Protein AF-A0A7Y3EDL6-F1 (afdb_monomer)

Mean predicted aligned error: 5.97 Å

Sequence (68 aa):
MTLHVPIHPEGTRIEIRRGRMPLDSALVGRTGTVVELSDYRPGRYGVVLDGEEQIREFREDELHRIAD

Foldseek 3Di:
DPPPPQPADFQFKKAFDDFPDDDDPVRHRWIWTFHDDPPPDHQWTFTATPPGPDTDIDGNRRIDTDDD

Structure (mmCIF, N/CA/C/O backbone):
data_AF-A0A7Y3EDL6-F1
#
_entry.id   AF-A0A7Y3EDL6-F1
#
loop_
_atom_site.group_PDB
_atom_site.id
_atom_site.type_symbol
_atom_site.label_atom_id
_atom_site.label_alt_id
_atom_site.label_comp_id
_atom_site.label_asym_id
_atom_site.label_entity_id
_atom_site.label_seq_id
_atom_site.pdbx_PDB_ins_code
_atom_site.Cartn_x
_atom_site.Cartn_y
_atom_site.Cartn_z
_atom_site.occupancy
_atom_site.B_iso_or_equiv
_atom_site.auth_seq_id
_atom_site.auth_comp_id
_atom_site.auth_asym_id
_atom_site.auth_atom_id
_atom_site.pdbx_PDB_model_num
ATOM 1 N N . MET A 1 1 ? 24.850 -4.326 -14.731 1.00 43.00 1 MET A N 1
ATOM 2 C CA . MET A 1 1 ? 23.922 -3.774 -13.725 1.00 43.00 1 MET A CA 1
ATOM 3 C C . MET A 1 1 ? 22.535 -4.263 -14.082 1.00 43.00 1 MET A C 1
ATOM 5 O O . MET A 1 1 ? 21.974 -3.795 -15.062 1.00 43.00 1 MET A O 1
ATOM 9 N N . THR A 1 2 ? 22.032 -5.277 -13.385 1.00 48.41 2 THR A N 1
ATOM 10 C CA . THR A 1 2 ? 20.650 -5.724 -13.578 1.00 48.41 2 THR A CA 1
ATOM 11 C C . THR A 1 2 ? 19.772 -4.733 -12.829 1.00 48.41 2 THR A C 1
ATOM 13 O O . THR A 1 2 ? 19.824 -4.691 -11.604 1.00 48.41 2 THR A O 1
ATOM 16 N N . LEU A 1 3 ? 19.039 -3.884 -13.553 1.00 53.88 3 LEU A N 1
ATOM 17 C CA . LEU A 1 3 ? 18.003 -3.047 -12.954 1.00 53.88 3 LEU A CA 1
ATOM 18 C C . LEU A 1 3 ? 16.931 -3.985 -12.399 1.00 53.88 3 LEU A C 1
ATOM 20 O O . LEU A 1 3 ? 16.142 -4.549 -13.154 1.00 53.88 3 LEU A O 1
ATOM 24 N N . HIS A 1 4 ? 16.937 -4.196 -11.086 1.00 57.47 4 HIS A N 1
ATOM 25 C CA . HIS A 1 4 ? 15.809 -4.810 -10.412 1.00 57.47 4 HIS A CA 1
ATOM 26 C C . HIS A 1 4 ? 14.703 -3.759 -10.383 1.00 57.47 4 HIS A C 1
ATOM 28 O O . HIS A 1 4 ? 14.709 -2.877 -9.531 1.00 57.47 4 HIS A O 1
ATOM 34 N N . VAL A 1 5 ? 13.806 -3.797 -11.370 1.00 61.09 5 VAL A N 1
ATOM 35 C CA . VAL A 1 5 ? 12.656 -2.895 -11.393 1.00 61.09 5 VAL A CA 1
ATOM 36 C C . VAL A 1 5 ? 11.753 -3.307 -10.227 1.00 61.09 5 VAL A C 1
ATOM 38 O O . VAL A 1 5 ? 11.231 -4.424 -10.252 1.00 61.09 5 VAL A O 1
ATOM 41 N N . PRO A 1 6 ? 11.600 -2.470 -9.187 1.00 64.50 6 PRO A N 1
ATOM 42 C CA . PRO A 1 6 ? 10.711 -2.778 -8.078 1.00 64.50 6 PRO A CA 1
ATOM 43 C C . PRO A 1 6 ? 9.297 -2.937 -8.631 1.00 64.50 6 PRO A C 1
ATOM 45 O O . PRO A 1 6 ? 8.833 -2.098 -9.409 1.00 64.50 6 PRO A O 1
ATOM 48 N N . ILE A 1 7 ? 8.608 -4.015 -8.245 1.00 73.19 7 ILE A N 1
ATOM 49 C CA . ILE A 1 7 ? 7.242 -4.241 -8.7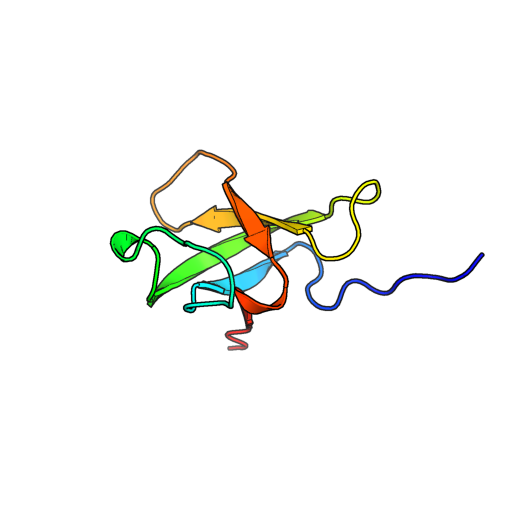20 1.00 73.19 7 ILE A CA 1
ATOM 50 C C . ILE A 1 7 ? 6.372 -3.081 -8.268 1.00 73.19 7 ILE A C 1
ATOM 52 O O . ILE A 1 7 ? 5.588 -2.610 -9.073 1.00 73.19 7 ILE A O 1
ATOM 56 N N . HIS A 1 8 ? 6.556 -2.560 -7.054 1.00 79.00 8 HIS A N 1
ATOM 57 C CA . HIS A 1 8 ? 5.851 -1.382 -6.553 1.00 79.00 8 HIS A CA 1
ATOM 58 C C . HIS A 1 8 ? 6.827 -0.206 -6.396 1.00 79.00 8 HIS A C 1
ATOM 60 O O . HIS A 1 8 ? 7.632 -0.249 -5.477 1.00 79.00 8 HIS A O 1
ATOM 66 N N . PRO A 1 9 ? 6.808 0.829 -7.254 1.00 81.12 9 PRO A N 1
ATOM 67 C CA . PRO A 1 9 ? 7.617 2.019 -7.042 1.00 81.12 9 PRO A CA 1
ATOM 68 C C . PRO A 1 9 ? 7.097 2.829 -5.850 1.00 81.12 9 PRO A C 1
ATOM 70 O O . PRO A 1 9 ? 5.933 2.712 -5.450 1.00 81.12 9 PRO A O 1
ATOM 73 N N . GLU A 1 10 ? 7.956 3.686 -5.315 1.00 86.94 10 GLU A N 1
ATOM 74 C CA . GLU A 1 10 ? 7.589 4.673 -4.299 1.00 86.94 10 GLU A CA 1
ATOM 75 C C . GLU A 1 10 ? 6.421 5.549 -4.779 1.00 86.94 10 GLU A C 1
ATOM 77 O O . GLU A 1 10 ? 6.255 5.810 -5.973 1.00 86.94 10 GLU A O 1
ATOM 82 N N . GLY A 1 11 ? 5.559 5.953 -3.849 1.00 88.81 11 GLY A N 1
ATOM 83 C CA . GLY A 1 11 ? 4.318 6.674 -4.131 1.00 88.81 11 GLY A CA 1
ATOM 84 C C . GLY A 1 11 ? 3.152 5.790 -4.585 1.00 88.81 11 GLY A C 1
ATOM 85 O O . GLY A 1 11 ? 2.033 6.282 -4.711 1.00 88.81 11 GLY A O 1
ATOM 86 N N . THR A 1 12 ? 3.361 4.486 -4.799 1.00 89.75 12 THR A N 1
ATOM 87 C CA . THR A 1 12 ? 2.267 3.573 -5.171 1.00 89.75 12 THR A CA 1
ATOM 88 C C . THR A 1 12 ? 1.304 3.375 -4.006 1.00 89.75 12 THR A C 1
ATOM 90 O O . THR A 1 12 ? 1.729 3.016 -2.903 1.00 89.75 12 THR A O 1
ATOM 93 N N . ARG A 1 13 ? -0.001 3.525 -4.271 1.00 92.81 13 ARG A N 1
ATOM 94 C CA . ARG A 1 13 ? -1.058 3.119 -3.340 1.00 92.81 13 ARG A CA 1
ATOM 95 C C . ARG A 1 13 ? -1.215 1.608 -3.333 1.00 92.81 13 ARG A C 1
ATOM 97 O O . ARG A 1 13 ? -1.322 0.960 -4.379 1.00 92.81 13 ARG A O 1
ATOM 104 N N . ILE A 1 14 ? -1.225 1.054 -2.131 1.00 93.25 14 ILE A N 1
ATOM 105 C CA . ILE A 1 14 ? -1.358 -0.378 -1.912 1.00 93.25 14 ILE A CA 1
ATOM 106 C C . ILE A 1 14 ? -2.423 -0.662 -0.857 1.00 93.25 14 ILE A C 1
ATOM 108 O O . ILE A 1 14 ? -2.679 0.150 0.031 1.00 93.25 14 ILE A O 1
ATOM 112 N N . GLU A 1 15 ? -3.012 -1.842 -0.955 1.00 94.12 15 GLU A N 1
ATOM 113 C CA . GLU A 1 15 ? -3.765 -2.503 0.098 1.00 94.12 15 GLU A CA 1
ATOM 114 C C . GLU A 1 15 ? -2.922 -3.661 0.642 1.00 94.12 15 GLU A C 1
ATOM 116 O O . GLU A 1 15 ? -2.297 -4.415 -0.112 1.00 94.12 15 GLU A O 1
ATOM 121 N N . ILE A 1 16 ? -2.893 -3.796 1.963 1.00 92.69 16 ILE A N 1
ATOM 122 C CA . ILE A 1 16 ? -2.234 -4.900 2.644 1.00 92.69 16 ILE A CA 1
ATOM 123 C C . ILE A 1 16 ? -3.116 -6.136 2.546 1.00 92.69 16 ILE A C 1
ATOM 125 O O . ILE A 1 16 ? -4.255 -6.152 3.010 1.00 92.69 16 ILE A O 1
ATOM 129 N N . ARG A 1 17 ? -2.562 -7.220 2.017 1.00 91.38 17 ARG A N 1
ATOM 130 C CA . ARG A 1 17 ? -3.210 -8.529 1.977 1.00 91.38 17 ARG A CA 1
ATOM 131 C C . ARG A 1 17 ? -2.425 -9.548 2.783 1.00 91.38 17 ARG A C 1
ATOM 133 O O . ARG A 1 17 ? -1.252 -9.379 3.103 1.00 91.38 17 ARG A O 1
ATOM 140 N N . ARG A 1 18 ? -3.080 -10.664 3.084 1.00 87.88 18 ARG A N 1
ATOM 141 C CA . ARG A 1 18 ? -2.426 -11.782 3.755 1.00 87.88 18 ARG A CA 1
ATOM 142 C C . ARG A 1 18 ? -1.443 -12.469 2.802 1.00 87.88 18 ARG A C 1
ATOM 144 O O . ARG A 1 18 ? -1.866 -13.059 1.809 1.00 87.88 18 ARG A O 1
ATOM 151 N N . GLY A 1 19 ? -0.158 -12.397 3.132 1.00 81.62 19 GLY A N 1
ATOM 152 C CA . GLY A 1 19 ? 0.910 -13.117 2.443 1.00 81.62 19 GLY A CA 1
ATOM 153 C C . GLY A 1 19 ? 1.181 -14.509 3.021 1.00 81.62 19 GLY A C 1
ATOM 154 O O . GLY A 1 19 ? 0.372 -15.081 3.759 1.00 81.62 19 GLY A O 1
ATOM 155 N N . ARG A 1 20 ? 2.347 -15.065 2.678 1.00 78.25 20 ARG A N 1
ATOM 156 C CA . ARG A 1 20 ? 2.829 -16.374 3.161 1.00 78.25 20 ARG A CA 1
ATOM 157 C C . ARG A 1 20 ? 3.462 -16.318 4.552 1.00 78.25 20 ARG A C 1
ATOM 159 O O . ARG A 1 20 ? 3.550 -17.356 5.206 1.00 78.25 20 ARG A O 1
ATOM 166 N N . MET A 1 21 ? 3.943 -15.153 4.986 1.00 74.56 21 MET A N 1
ATOM 167 C CA . MET A 1 21 ? 4.530 -14.977 6.316 1.00 74.56 21 MET A CA 1
ATOM 168 C C . MET A 1 21 ? 3.456 -14.665 7.371 1.00 74.56 21 MET A C 1
ATOM 170 O O . MET A 1 21 ? 2.345 -14.255 7.026 1.00 74.56 21 MET A O 1
ATOM 174 N N . PRO A 1 22 ? 3.752 -14.881 8.668 1.00 76.88 22 PRO A N 1
ATOM 175 C CA . PRO A 1 22 ? 2.872 -14.442 9.739 1.00 76.88 22 PRO A CA 1
ATOM 176 C C . PRO A 1 22 ? 2.812 -12.912 9.731 1.00 76.88 22 PRO A C 1
ATOM 178 O O . PRO A 1 22 ? 3.768 -12.247 10.124 1.00 76.88 22 PRO A O 1
ATOM 181 N N . LEU A 1 23 ? 1.686 -12.378 9.271 1.00 80.56 23 LEU A N 1
ATOM 182 C CA . LEU A 1 23 ? 1.352 -10.963 9.327 1.00 80.56 23 LEU A CA 1
ATOM 183 C C . LEU A 1 23 ? 0.281 -10.746 10.396 1.00 80.56 23 LEU A C 1
ATOM 185 O O . LEU A 1 23 ? -0.596 -11.595 10.584 1.00 80.56 23 LEU A O 1
ATOM 189 N N . ASP A 1 24 ? 0.332 -9.600 11.067 1.00 82.12 24 ASP A N 1
ATOM 190 C CA . ASP A 1 24 ? -0.745 -9.171 11.950 1.00 82.12 24 ASP A CA 1
ATOM 191 C C . ASP A 1 24 ? -2.054 -9.029 11.153 1.00 82.12 24 ASP A C 1
ATOM 193 O O . ASP A 1 24 ? -2.145 -8.273 10.181 1.00 82.12 24 ASP A O 1
ATOM 197 N N . SER A 1 25 ? -3.079 -9.786 11.549 1.00 82.94 25 SER A N 1
ATOM 198 C CA . SER A 1 25 ? -4.361 -9.816 10.845 1.00 82.94 25 SER A CA 1
ATOM 199 C C . SER A 1 25 ? -5.104 -8.482 10.883 1.00 82.94 25 SER A C 1
ATOM 201 O O . SER A 1 25 ? -5.938 -8.255 10.013 1.00 82.94 25 SER A O 1
ATOM 203 N N . ALA A 1 26 ? -4.808 -7.598 11.842 1.00 86.94 26 ALA A N 1
ATOM 204 C CA . ALA A 1 26 ? -5.401 -6.263 11.913 1.00 86.94 26 ALA A CA 1
ATOM 205 C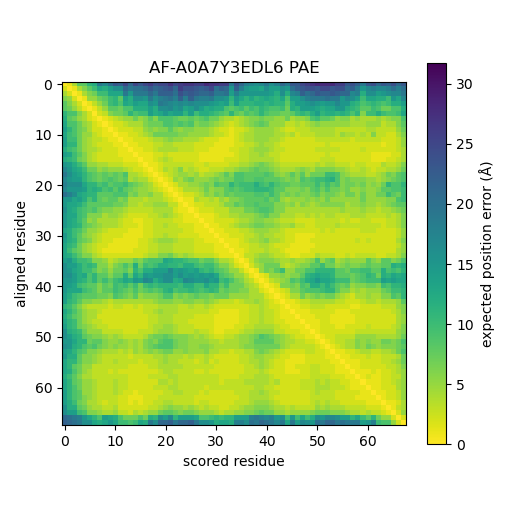 C . ALA A 1 26 ? -4.863 -5.311 10.831 1.00 86.94 26 ALA A C 1
ATOM 207 O O . ALA A 1 26 ? -5.431 -4.242 10.610 1.00 86.94 26 ALA A O 1
ATOM 208 N N . LEU A 1 27 ? -3.767 -5.678 10.158 1.00 87.75 27 LEU A N 1
ATOM 209 C CA . LEU A 1 27 ? -3.212 -4.901 9.050 1.00 87.75 27 LEU A CA 1
ATOM 210 C C . LEU A 1 27 ? -3.842 -5.272 7.708 1.00 87.75 27 LEU A C 1
ATOM 212 O O . LEU A 1 27 ? -3.834 -4.452 6.798 1.00 87.75 27 LEU A O 1
ATOM 216 N N . VAL A 1 28 ? -4.399 -6.478 7.578 1.00 91.12 28 VAL A N 1
ATOM 217 C CA . VAL A 1 28 ? -5.022 -6.946 6.334 1.00 91.12 28 VAL A CA 1
ATOM 218 C C . VAL A 1 28 ? -6.253 -6.095 6.005 1.00 91.12 28 VAL A C 1
ATOM 220 O O . VAL A 1 28 ? -7.095 -5.852 6.866 1.00 91.12 28 VAL A O 1
ATOM 223 N N . GLY A 1 29 ? -6.359 -5.654 4.752 1.00 90.81 29 GLY A N 1
ATOM 224 C CA . GLY A 1 29 ? -7.401 -4.752 4.258 1.00 90.81 29 GLY A CA 1
ATOM 225 C C . GLY A 1 29 ? -7.119 -3.271 4.519 1.00 90.81 29 GLY A C 1
ATOM 226 O O . GLY A 1 29 ? -7.917 -2.423 4.130 1.00 90.81 29 GLY A O 1
ATOM 227 N N . ARG A 1 30 ? -6.001 -2.925 5.173 1.00 93.56 30 ARG A N 1
ATOM 228 C CA . ARG A 1 30 ? -5.595 -1.523 5.321 1.00 93.56 30 ARG A CA 1
ATOM 229 C C . ARG A 1 30 ? -4.904 -1.025 4.067 1.00 93.56 30 ARG A C 1
ATOM 231 O O . ARG A 1 30 ? -4.184 -1.765 3.403 1.00 93.56 30 ARG A O 1
ATOM 238 N N . THR A 1 31 ? -5.075 0.257 3.796 1.00 94.44 31 THR A N 1
ATOM 239 C CA . THR A 1 31 ? -4.445 0.949 2.677 1.00 94.44 31 THR A CA 1
ATOM 240 C C . THR A 1 31 ? -3.271 1.795 3.143 1.00 94.44 31 THR A C 1
ATOM 242 O O . THR A 1 31 ? -3.210 2.236 4.293 1.00 94.44 31 THR A O 1
ATOM 245 N N . GLY A 1 32 ? -2.316 2.007 2.246 1.00 93.56 32 GLY A N 1
ATOM 246 C CA . GLY A 1 32 ? -1.125 2.795 2.515 1.00 93.56 32 GLY A CA 1
ATOM 247 C C . GLY A 1 32 ? -0.381 3.166 1.245 1.00 93.56 32 GLY A C 1
ATOM 248 O O . GLY A 1 32 ? -0.824 2.878 0.130 1.00 93.56 32 GLY A O 1
ATOM 249 N N . THR A 1 33 ? 0.759 3.815 1.428 1.00 93.69 33 THR A N 1
ATOM 250 C CA . THR A 1 33 ? 1.617 4.280 0.340 1.00 93.69 33 THR A CA 1
ATOM 251 C C . THR A 1 33 ? 3.024 3.741 0.533 1.00 93.69 33 THR A C 1
ATOM 253 O O . THR A 1 33 ? 3.565 3.787 1.639 1.00 93.69 33 THR A O 1
ATOM 256 N N . VAL A 1 34 ? 3.619 3.226 -0.542 1.00 91.50 34 VAL A N 1
ATOM 257 C CA . VAL A 1 34 ? 5.027 2.809 -0.548 1.00 91.50 34 VAL A CA 1
ATOM 258 C C . VAL A 1 34 ? 5.903 4.055 -0.441 1.00 91.50 34 VAL A C 1
ATOM 260 O O . VAL A 1 34 ? 5.785 4.954 -1.270 1.00 91.50 34 VAL A O 1
ATOM 263 N N . VAL A 1 35 ? 6.771 4.115 0.564 1.00 90.25 35 VAL A N 1
ATOM 264 C CA . VAL A 1 35 ? 7.664 5.263 0.810 1.00 90.25 35 VAL A CA 1
ATOM 265 C C . VAL A 1 35 ? 9.141 4.896 0.791 1.00 90.25 35 VAL A C 1
ATOM 267 O O . VAL A 1 35 ? 9.968 5.795 0.758 1.00 90.25 35 VAL A O 1
ATOM 270 N N . GLU A 1 36 ? 9.468 3.604 0.845 1.00 81.88 36 GLU A N 1
ATOM 271 C CA . GLU A 1 36 ? 10.853 3.143 0.819 1.00 81.88 36 GLU A CA 1
ATOM 272 C C . GLU A 1 36 ? 10.955 1.800 0.095 1.00 81.88 36 GLU A C 1
ATOM 274 O O . GLU A 1 36 ? 10.147 0.886 0.303 1.00 81.88 36 GLU A O 1
ATOM 279 N N . LEU A 1 37 ? 11.985 1.663 -0.733 1.00 75.44 37 LEU A N 1
ATOM 280 C CA . LEU A 1 37 ? 12.370 0.404 -1.357 1.00 75.44 37 LEU A CA 1
ATOM 281 C C . LEU A 1 37 ? 13.676 -0.074 -0.745 1.00 75.44 37 LEU A C 1
ATOM 283 O O . LEU A 1 37 ? 14.680 0.631 -0.766 1.00 75.44 37 LEU A O 1
ATOM 287 N N . SER A 1 38 ? 13.684 -1.290 -0.200 1.00 67.31 38 SER A N 1
ATOM 288 C CA . SER A 1 38 ? 14.916 -1.825 0.369 1.00 67.31 38 SER A CA 1
ATOM 289 C C . SER A 1 38 ? 15.832 -2.334 -0.746 1.00 67.31 38 SER A C 1
ATOM 291 O O . SER A 1 38 ? 15.711 -3.480 -1.182 1.00 67.31 38 SER A O 1
ATOM 293 N N . ASP A 1 39 ? 16.798 -1.514 -1.170 1.00 62.66 39 ASP A N 1
ATOM 294 C CA . ASP A 1 39 ? 17.838 -1.921 -2.131 1.00 62.66 39 ASP A CA 1
ATOM 295 C C . ASP A 1 39 ? 18.695 -3.088 -1.604 1.00 62.66 39 ASP A C 1
ATOM 297 O O . ASP A 1 39 ? 19.224 -3.896 -2.369 1.00 62.66 39 ASP A O 1
ATOM 301 N N . TYR A 1 40 ? 18.820 -3.203 -0.276 1.00 63.06 40 TYR A N 1
ATOM 302 C CA . TYR A 1 40 ? 19.624 -4.232 0.389 1.00 63.06 40 TYR A CA 1
ATOM 303 C C . TYR A 1 40 ? 18.889 -5.574 0.551 1.00 63.06 40 TYR A C 1
ATOM 305 O O . TYR A 1 40 ? 19.523 -6.622 0.701 1.00 63.06 40 TYR A O 1
ATOM 313 N N . ARG A 1 41 ? 17.548 -5.574 0.539 1.00 68.31 41 ARG A N 1
ATOM 314 C CA . ARG A 1 41 ? 16.718 -6.782 0.668 1.00 68.31 41 ARG A CA 1
ATOM 315 C C . ARG A 1 41 ? 15.649 -6.802 -0.424 1.00 68.31 41 ARG A C 1
ATOM 317 O O . ARG 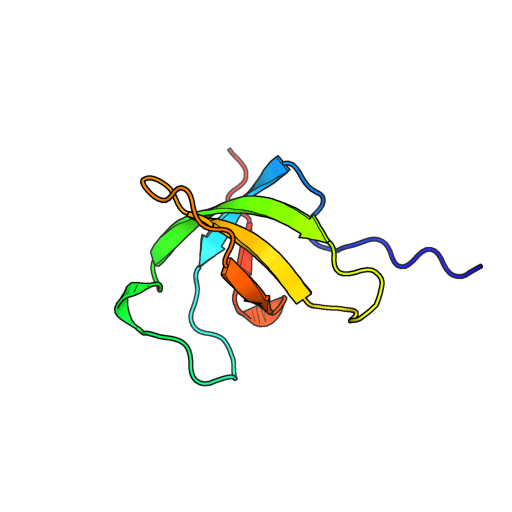A 1 41 ? 14.541 -6.320 -0.182 1.00 68.31 41 ARG A O 1
ATOM 324 N N . PRO A 1 42 ? 15.933 -7.415 -1.588 1.00 70.69 42 PRO A N 1
ATOM 325 C CA . PRO A 1 42 ? 14.960 -7.481 -2.670 1.00 70.69 42 PRO A CA 1
ATOM 326 C C . PRO A 1 42 ? 13.645 -8.114 -2.188 1.00 70.69 42 PRO A C 1
ATOM 328 O O . PRO A 1 42 ? 13.640 -9.110 -1.454 1.00 70.69 42 PRO A O 1
ATOM 331 N N . GLY A 1 43 ? 12.525 -7.495 -2.570 1.00 75.56 43 GLY A N 1
ATOM 332 C CA . GLY A 1 43 ? 11.174 -7.926 -2.199 1.00 75.56 43 GLY A CA 1
ATOM 333 C C . GLY A 1 43 ? 10.685 -7.449 -0.825 1.00 75.56 43 GLY A C 1
ATOM 334 O O . GLY A 1 43 ? 9.713 -8.013 -0.316 1.00 75.56 43 GLY A O 1
ATOM 335 N N . ARG A 1 44 ? 11.349 -6.459 -0.206 1.00 84.75 44 ARG A N 1
ATOM 336 C CA . ARG A 1 44 ? 10.835 -5.715 0.956 1.00 84.75 44 ARG A CA 1
ATOM 337 C C . ARG A 1 44 ? 10.513 -4.272 0.594 1.00 84.75 44 ARG A C 1
ATOM 339 O O . ARG A 1 44 ? 11.304 -3.599 -0.065 1.00 84.75 44 ARG A O 1
ATOM 346 N N . TYR A 1 45 ? 9.369 -3.822 1.085 1.00 88.88 45 TYR A N 1
ATOM 347 C CA . TYR A 1 45 ? 8.793 -2.518 0.805 1.00 88.88 45 TYR A CA 1
ATOM 348 C C . TYR A 1 45 ? 8.441 -1.838 2.127 1.00 88.88 45 TYR A C 1
ATOM 350 O O . TYR A 1 45 ? 7.746 -2.424 2.960 1.00 88.88 45 TYR A O 1
ATOM 358 N N . GLY A 1 46 ? 8.917 -0.613 2.315 1.00 91.19 46 GLY A N 1
ATOM 359 C CA . GLY A 1 46 ? 8.479 0.269 3.385 1.00 91.19 46 GLY A CA 1
ATOM 360 C C . GLY A 1 46 ? 7.186 0.963 2.977 1.00 91.19 46 GLY A C 1
ATOM 361 O O . GLY A 1 46 ? 7.125 1.642 1.951 1.00 91.19 46 GLY A O 1
ATOM 362 N N . VAL A 1 47 ? 6.143 0.784 3.778 1.00 92.25 47 VAL A N 1
ATOM 363 C CA . VAL A 1 47 ? 4.811 1.342 3.551 1.00 92.25 47 VAL A CA 1
ATOM 364 C C . VAL A 1 47 ? 4.38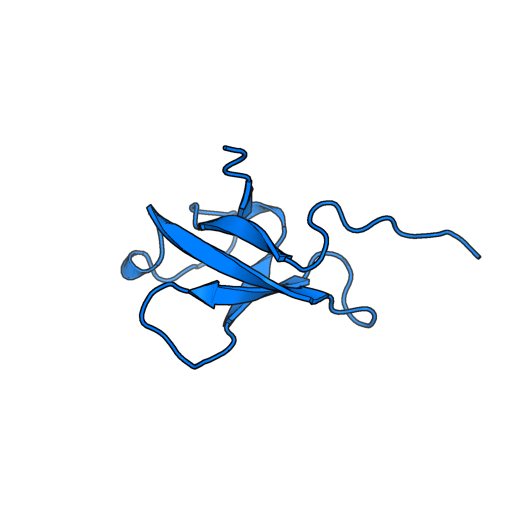7 2.144 4.771 1.00 92.25 47 VAL A C 1
ATOM 366 O O . VAL A 1 47 ? 4.489 1.670 5.903 1.00 92.25 47 VAL A O 1
ATOM 369 N N . VAL A 1 48 ? 3.847 3.334 4.531 1.00 94.38 48 VAL A N 1
ATOM 370 C CA . VAL A 1 48 ? 3.110 4.106 5.537 1.00 94.38 48 VAL A CA 1
ATOM 371 C C . VAL A 1 48 ? 1.625 3.841 5.337 1.00 94.38 48 VAL A C 1
ATOM 373 O O . VAL A 1 48 ? 1.089 4.080 4.255 1.00 94.38 48 VAL A O 1
ATOM 376 N N . LEU A 1 49 ? 0.971 3.293 6.361 1.00 93.12 49 LEU A N 1
ATOM 377 C CA . LEU A 1 49 ? -0.469 3.035 6.338 1.00 93.12 49 LEU A CA 1
ATOM 378 C C . LEU A 1 49 ? -1.253 4.320 6.586 1.00 93.12 49 LEU A C 1
ATOM 380 O O . LEU A 1 49 ? -0.803 5.204 7.312 1.00 93.12 49 LEU A O 1
ATOM 384 N N . ASP A 1 50 ? -2.464 4.393 6.042 1.00 91.19 50 ASP A N 1
ATOM 385 C CA . ASP A 1 50 ? -3.345 5.533 6.278 1.00 91.19 50 ASP A CA 1
ATOM 386 C C . ASP A 1 50 ? -3.663 5.662 7.772 1.00 91.19 50 ASP A C 1
ATOM 388 O O . ASP A 1 50 ? -4.071 4.697 8.433 1.00 91.19 50 ASP A O 1
ATOM 392 N N . GLY A 1 51 ? -3.455 6.870 8.299 1.00 90.12 51 GLY A N 1
ATOM 393 C CA . GLY A 1 51 ? -3.617 7.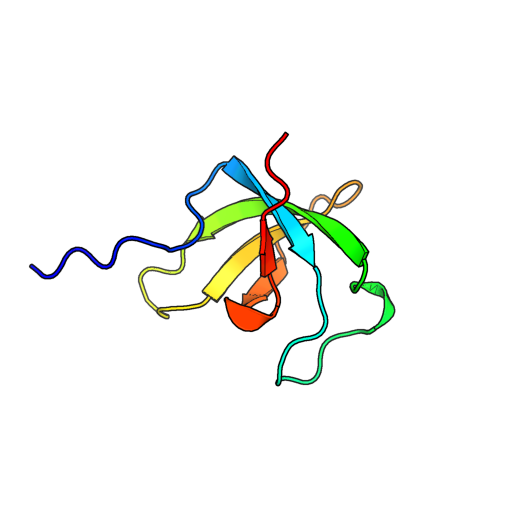179 9.719 1.00 90.12 51 GLY A CA 1
ATOM 394 C C . GLY A 1 51 ? -2.438 6.766 10.605 1.00 90.12 51 GLY A C 1
ATOM 395 O O . GLY A 1 51 ? -2.550 6.872 11.823 1.00 90.12 51 GLY A O 1
ATOM 396 N N . GLU A 1 52 ? -1.323 6.304 10.030 1.00 91.12 52 GLU A N 1
ATOM 397 C CA . GLU A 1 52 ? -0.075 6.059 10.757 1.00 91.12 52 GLU A CA 1
ATOM 398 C C . GLU A 1 52 ? 1.058 6.964 10.271 1.00 91.12 52 GLU A C 1
ATOM 400 O O . GLU A 1 52 ? 1.127 7.331 9.104 1.00 91.12 52 GLU A O 1
ATOM 405 N N . GLU A 1 53 ? 1.977 7.288 11.179 1.00 87.69 53 GLU A N 1
ATOM 406 C CA . GLU A 1 53 ? 3.201 8.050 10.879 1.00 87.69 53 GLU A CA 1
ATOM 407 C C . GLU A 1 53 ? 4.440 7.144 10.790 1.00 87.69 53 GLU A C 1
ATOM 409 O O . GLU A 1 53 ? 5.518 7.577 10.390 1.00 87.69 53 GLU A O 1
ATOM 414 N N . GLN A 1 54 ? 4.299 5.873 11.174 1.00 88.81 54 GLN A N 1
ATOM 415 C CA . GLN A 1 54 ? 5.395 4.911 11.193 1.00 88.81 54 GLN A CA 1
ATOM 416 C C . GLN A 1 54 ? 5.481 4.146 9.873 1.00 88.81 54 GLN A C 1
ATOM 418 O O . GLN A 1 54 ? 4.479 3.647 9.356 1.00 88.81 54 GLN A O 1
ATOM 423 N N . ILE A 1 55 ? 6.707 4.000 9.368 1.00 90.25 55 ILE A N 1
ATOM 424 C CA . ILE A 1 55 ? 7.011 3.131 8.232 1.00 90.25 55 ILE A CA 1
ATOM 425 C C . ILE A 1 55 ? 6.986 1.683 8.718 1.00 90.25 55 ILE A C 1
ATOM 427 O O . ILE A 1 55 ? 7.653 1.325 9.691 1.00 90.25 55 ILE A O 1
ATOM 431 N N . ARG A 1 56 ? 6.221 0.841 8.028 1.00 89.75 56 ARG A N 1
ATOM 432 C CA . ARG A 1 56 ? 6.154 -0.600 8.266 1.00 89.75 56 ARG A CA 1
ATOM 433 C C . ARG A 1 56 ? 6.720 -1.345 7.068 1.00 89.75 56 ARG A C 1
ATOM 435 O O . ARG A 1 56 ? 6.456 -0.985 5.926 1.00 89.75 56 ARG A O 1
ATOM 442 N N . GLU A 1 57 ? 7.478 -2.401 7.327 1.00 88.88 57 GLU A N 1
ATOM 443 C CA . GLU A 1 57 ? 8.022 -3.248 6.269 1.00 88.88 57 GLU A CA 1
ATOM 444 C C . GLU A 1 57 ? 7.060 -4.383 5.916 1.00 88.88 57 GLU A C 1
ATOM 446 O O . GLU A 1 57 ? 6.646 -5.147 6.790 1.00 88.88 57 GLU A O 1
ATOM 451 N N . PHE A 1 58 ? 6.799 -4.551 4.623 1.00 88.75 58 PHE A N 1
ATOM 452 C CA . PHE A 1 58 ? 6.016 -5.651 4.068 1.00 88.75 58 PHE A CA 1
ATOM 453 C C . PHE A 1 58 ? 6.786 -6.367 2.959 1.00 88.75 58 PHE A C 1
ATOM 455 O O . PHE A 1 58 ? 7.700 -5.818 2.331 1.00 88.75 58 PHE A O 1
ATOM 462 N N . ARG A 1 59 ? 6.421 -7.622 2.711 1.00 88.12 59 ARG A N 1
ATOM 463 C CA . ARG A 1 59 ? 6.869 -8.395 1.554 1.00 88.12 59 ARG A CA 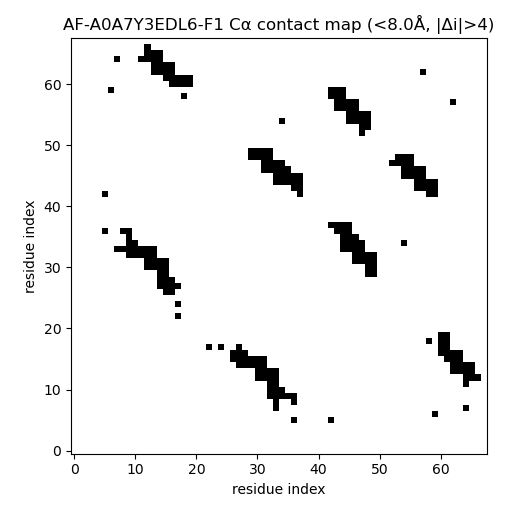1
ATOM 464 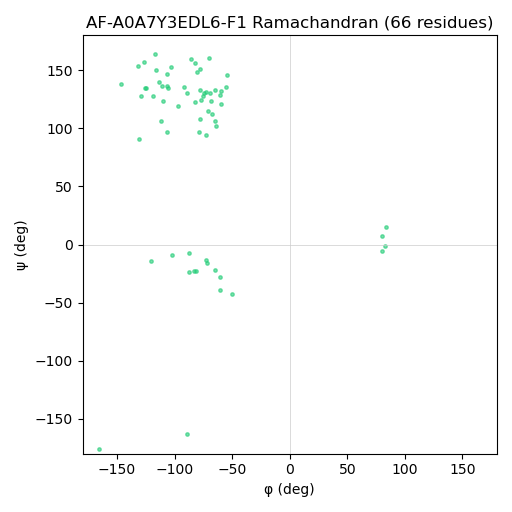C C . ARG A 1 59 ? 6.039 -8.059 0.329 1.00 88.12 59 ARG A C 1
ATOM 466 O O . ARG A 1 59 ? 4.876 -7.694 0.426 1.00 88.12 59 ARG A O 1
ATOM 473 N N . GLU A 1 60 ? 6.622 -8.292 -0.837 1.00 87.56 60 GLU A N 1
ATOM 474 C CA . GLU A 1 60 ? 5.917 -8.163 -2.114 1.00 87.56 60 GLU A CA 1
ATOM 475 C C . GLU A 1 60 ? 4.578 -8.915 -2.156 1.00 87.56 60 GLU A C 1
ATOM 477 O O . GLU A 1 60 ? 3.576 -8.390 -2.632 1.00 87.56 60 GLU A O 1
ATOM 482 N N . ASP A 1 61 ? 4.530 -10.143 -1.629 1.00 89.12 61 ASP A N 1
ATOM 483 C CA . ASP A 1 61 ? 3.315 -10.954 -1.661 1.00 89.12 61 ASP A CA 1
ATOM 484 C C . ASP A 1 61 ? 2.221 -10.453 -0.706 1.00 89.12 61 ASP A C 1
ATOM 486 O O . ASP A 1 61 ? 1.056 -10.800 -0.893 1.00 89.12 61 ASP A O 1
ATOM 490 N N . GLU A 1 62 ? 2.569 -9.593 0.249 1.00 90.56 62 GLU A N 1
ATOM 491 C CA . GLU A 1 62 ? 1.654 -8.952 1.200 1.00 90.56 62 GLU A CA 1
ATOM 492 C C . GLU A 1 62 ? 1.061 -7.649 0.650 1.00 90.56 62 GLU A C 1
ATOM 494 O O . GLU A 1 62 ? 0.149 -7.090 1.253 1.00 90.56 62 GLU A O 1
ATOM 499 N N . LEU A 1 63 ? 1.530 -7.177 -0.508 1.00 90.56 63 LEU 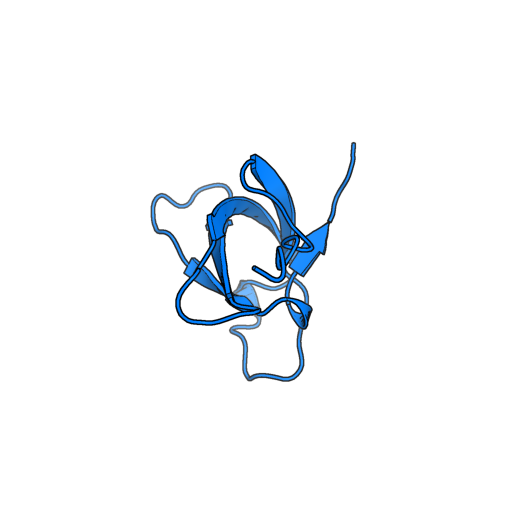A N 1
ATOM 500 C CA . LEU A 1 63 ? 1.062 -5.942 -1.125 1.00 90.56 63 LEU A CA 1
ATOM 501 C C . LEU A 1 63 ? 0.165 -6.226 -2.328 1.00 90.56 63 LEU A C 1
ATOM 503 O O . LEU A 1 63 ? 0.468 -7.040 -3.204 1.00 90.56 63 LEU A O 1
ATOM 507 N N . HIS A 1 64 ? -0.952 -5.512 -2.392 1.00 91.69 64 HIS A N 1
ATOM 508 C CA . HIS A 1 64 ? -1.809 -5.449 -3.564 1.00 91.69 64 HIS A CA 1
ATOM 509 C C . HIS A 1 64 ? -1.876 -4.008 -4.054 1.00 91.69 64 HIS A C 1
ATOM 511 O O . HIS A 1 64 ? -2.160 -3.111 -3.271 1.00 91.69 64 HIS A O 1
ATOM 517 N N . ARG A 1 65 ? -1.603 -3.751 -5.337 1.00 89.88 65 ARG A N 1
ATOM 518 C CA . ARG A 1 65 ? -1.768 -2.391 -5.865 1.00 89.88 65 ARG A CA 1
ATOM 519 C C . ARG A 1 65 ? -3.239 -2.079 -6.006 1.00 89.88 65 ARG A C 1
ATOM 521 O O . ARG A 1 65 ? -3.957 -2.835 -6.654 1.00 89.88 65 ARG A O 1
ATOM 528 N N . ILE A 1 66 ? -3.618 -0.920 -5.500 1.00 88.81 66 ILE A N 1
ATOM 529 C CA 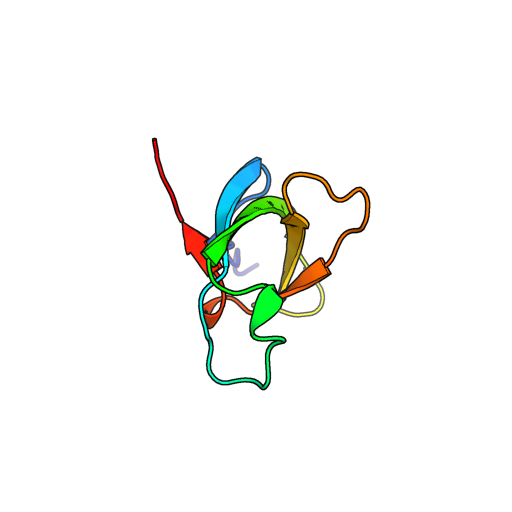. ILE A 1 66 ? -4.889 -0.295 -5.822 1.00 88.81 66 ILE A CA 1
ATOM 530 C C . ILE A 1 66 ? -4.545 0.869 -6.752 1.00 88.81 66 ILE A C 1
ATOM 532 O O . ILE A 1 66 ? -4.024 1.898 -6.332 1.00 88.81 66 ILE A O 1
ATOM 536 N N . ALA A 1 67 ? -4.666 0.628 -8.056 1.00 68.81 67 ALA A N 1
ATOM 537 C CA . ALA A 1 67 ? -4.659 1.719 -9.021 1.00 68.81 67 ALA A CA 1
ATOM 538 C C . ALA A 1 67 ? -6.049 2.362 -8.978 1.00 68.81 67 ALA A C 1
ATOM 540 O O . ALA A 1 67 ? -7.039 1.628 -8.959 1.00 68.81 67 ALA A O 1
ATOM 541 N N . ASP A 1 68 ? -6.091 3.691 -8.910 1.00 55.16 68 ASP A N 1
ATOM 542 C CA . ASP A 1 68 ? -7.297 4.457 -9.242 1.00 55.16 68 ASP A CA 1
ATOM 543 C C . ASP A 1 68 ? -7.562 4.368 -10.754 1.00 55.16 68 ASP A C 1
ATOM 545 O O . ASP A 1 68 ? -6.567 4.430 -11.523 1.00 55.16 68 ASP A O 1
#

Solvent-accessible surface area (backbone atoms only — not comparable to full-atom values): 4148 Å² total; per-residue (Å²): 132,83,82,78,74,64,92,72,52,70,73,38,43,30,33,31,44,85,43,94,64,98,65,70,72,88,49,45,76,38,46,30,34,27,73,42,74,41,87,91,43,84,62,37,36,27,28,31,38,73,97,50,93,58,77,41,80,42,46,56,72,23,52,39,80,53,80,130

Radius of gyration: 11.52 Å; Cα contacts (8 Å, |Δi|>4): 125; chains: 1; bounding box: 31×24×26 Å

pLDDT: mean 82.44, std 12.38, range [43.0, 94.44]

Secondary structure (DSSP, 8-state):
------SS-TT-EEEE---SS---TTTTT-EEEEEEE-TTSTTEEEEEETT--SEEEEEGGGEEE---

Nearest PDB structures (foldseek):
  3cqt-assembly1_A  TM=6.946E-01  e=5.551E-02  unclassified
  3zl7-assembly1_C  TM=6.967E-01  e=1.005E-01  synthetic construct
  4jz4-assembly3_B-2  TM=6.537E-01  e=2.449E-01  Gallus gallus
  4rtx-assembly4_D  TM=6.324E-01  e=2.049E-01  Gallus gallus
  6xvm-assembly2_B  TM=5.914E-01  e=1.352E-01  Gallus gallus